Protein AF-A0A967WJY0-F1 (afdb_monomer_lite)

pLDDT: mean 73.87, std 16.21, range [39.62, 91.44]

Structure (mmCIF, N/CA/C/O backbone):
data_AF-A0A967WJY0-F1
#
_entry.id   AF-A0A967WJY0-F1
#
loop_
_atom_site.group_PDB
_atom_site.id
_atom_site.type_symbol
_atom_site.label_atom_id
_atom_site.label_alt_id
_atom_site.label_comp_id
_atom_site.label_asym_id
_atom_site.label_entity_id
_atom_site.label_seq_id
_atom_site.pdbx_PDB_ins_code
_atom_site.Cartn_x
_atom_site.Cartn_y
_atom_site.Cartn_z
_atom_site.occupancy
_atom_site.B_iso_or_equiv
_atom_site.auth_seq_id
_atom_site.auth_comp_id
_atom_site.auth_asym_id
_atom_site.auth_atom_id
_atom_site.pdbx_PDB_model_num
ATOM 1 N N . MET A 1 1 ? 11.121 -21.287 38.053 1.00 50.84 1 MET A N 1
ATOM 2 C CA . MET A 1 1 ? 10.648 -22.542 37.440 1.00 50.84 1 MET A CA 1
ATOM 3 C C . MET A 1 1 ? 9.819 -22.175 36.208 1.00 50.84 1 MET A C 1
ATOM 5 O O . MET A 1 1 ? 8.669 -21.809 36.383 1.00 50.84 1 MET A O 1
ATOM 9 N N . PRO A 1 2 ? 10.411 -22.122 35.001 1.00 57.22 2 PRO A N 1
ATOM 10 C CA . PRO A 1 2 ? 9.725 -21.716 33.761 1.00 57.22 2 PRO A CA 1
ATOM 11 C C . PRO A 1 2 ? 8.976 -22.853 33.031 1.00 57.22 2 PRO A C 1
ATOM 13 O O . PRO A 1 2 ? 8.269 -22.582 32.069 1.00 57.22 2 PRO A O 1
ATOM 16 N N . ALA A 1 3 ? 9.099 -24.103 33.495 1.00 58.78 3 ALA A N 1
ATOM 17 C CA . ALA A 1 3 ? 8.575 -25.287 32.805 1.00 58.78 3 ALA A CA 1
ATOM 18 C C . ALA A 1 3 ? 7.033 -25.360 32.740 1.00 58.78 3 ALA A C 1
ATOM 20 O O . ALA A 1 3 ? 6.495 -25.805 31.735 1.00 58.78 3 ALA A O 1
ATOM 21 N N . GLU A 1 4 ? 6.311 -24.861 33.752 1.00 60.81 4 GLU A N 1
ATOM 22 C CA . GLU A 1 4 ? 4.833 -24.915 33.777 1.00 60.81 4 GLU A CA 1
ATOM 23 C C . GLU A 1 4 ? 4.175 -24.103 32.648 1.00 60.81 4 GLU A C 1
ATOM 25 O O . GLU A 1 4 ? 3.088 -24.445 32.180 1.00 60.81 4 GLU A O 1
ATOM 30 N N . VAL A 1 5 ? 4.835 -23.036 32.184 1.00 66.56 5 VAL A N 1
ATOM 31 C CA . VAL A 1 5 ? 4.298 -22.173 31.120 1.00 66.56 5 VAL A CA 1
ATOM 32 C C . VAL A 1 5 ? 4.430 -22.848 29.752 1.00 66.56 5 VAL A C 1
ATOM 34 O O . VAL A 1 5 ? 3.522 -22.744 28.928 1.00 66.56 5 VAL A O 1
ATOM 37 N N . GLU A 1 6 ? 5.518 -23.591 29.523 1.00 62.91 6 GLU A N 1
ATOM 38 C CA . GLU A 1 6 ? 5.686 -24.399 28.308 1.00 62.91 6 GLU A CA 1
ATOM 39 C C . GLU A 1 6 ? 4.650 -25.526 28.237 1.00 62.91 6 GLU A C 1
ATOM 41 O O . GLU A 1 6 ? 4.091 -25.773 27.168 1.00 62.91 6 GLU A O 1
ATOM 46 N N . GLU A 1 7 ? 4.312 -26.157 29.366 1.00 71.94 7 GLU A N 1
ATOM 47 C CA . GLU A 1 7 ? 3.307 -27.226 29.391 1.00 71.94 7 GLU A CA 1
ATOM 48 C C . GLU A 1 7 ? 1.894 -26.714 29.076 1.00 71.94 7 GLU A C 1
ATOM 50 O O . GLU A 1 7 ? 1.166 -27.350 28.309 1.00 71.94 7 GLU A O 1
ATOM 55 N N . GLN A 1 8 ? 1.512 -25.532 29.578 1.00 73.38 8 GLN A N 1
ATOM 56 C CA . GLN A 1 8 ? 0.238 -24.907 29.197 1.00 73.38 8 GLN A CA 1
ATOM 57 C C . GLN A 1 8 ? 0.197 -24.527 27.713 1.00 73.38 8 GLN A C 1
ATOM 59 O O . GLN A 1 8 ? -0.832 -24.715 27.058 1.00 73.38 8 GLN A O 1
ATOM 64 N N . PHE A 1 9 ? 1.308 -24.029 27.169 1.00 71.19 9 PHE A N 1
ATOM 65 C CA . PHE A 1 9 ? 1.400 -23.647 25.762 1.00 71.19 9 PHE A CA 1
ATOM 66 C C . PHE A 1 9 ? 1.306 -24.863 24.824 1.00 71.19 9 PHE A C 1
ATOM 68 O O . PHE A 1 9 ? 0.583 -24.823 23.826 1.00 71.19 9 PHE A O 1
ATOM 75 N N . LEU A 1 10 ? 1.958 -25.977 25.173 1.00 74.31 10 LEU A N 1
ATOM 76 C CA . LEU A 1 10 ? 1.883 -27.229 24.411 1.00 74.31 10 LEU A CA 1
ATOM 77 C C . LEU A 1 10 ? 0.488 -27.874 24.472 1.00 74.31 10 LEU A C 1
ATOM 79 O O . LEU A 1 10 ? 0.017 -28.413 23.464 1.00 74.31 10 LEU A O 1
ATOM 83 N N . SER A 1 11 ? -0.202 -27.771 25.612 1.00 74.88 11 SER A N 1
ATOM 84 C CA . SER A 1 11 ? -1.590 -28.237 25.747 1.00 74.88 11 SER A CA 1
ATOM 85 C C . SER A 1 11 ? -2.546 -27.462 24.835 1.00 74.88 11 SER A C 1
ATOM 87 O O . SER A 1 11 ? -3.339 -28.067 24.114 1.00 74.88 11 SER A O 1
ATOM 89 N N . LEU A 1 12 ? -2.419 -26.131 24.785 1.00 72.19 12 LEU A N 1
ATOM 90 C CA . LEU A 1 12 ? -3.272 -25.273 23.952 1.00 72.19 12 LEU A CA 1
ATOM 91 C C . LEU A 1 12 ? -3.065 -25.505 22.445 1.00 72.19 12 LEU A C 1
ATOM 93 O O . LEU A 1 12 ? -4.032 -25.512 21.684 1.00 72.19 12 LEU A O 1
ATOM 97 N N . LEU A 1 13 ? -1.827 -25.754 22.002 1.00 70.81 13 LEU A N 1
ATOM 98 C CA . LEU A 1 13 ? -1.541 -26.097 20.601 1.00 70.81 13 LEU A CA 1
ATOM 99 C C . LEU A 1 13 ? -2.106 -27.466 20.203 1.00 70.81 13 LEU A C 1
ATOM 101 O O . LEU A 1 13 ? -2.578 -27.644 19.079 1.00 70.81 13 LEU A O 1
ATOM 105 N N . THR A 1 14 ? -2.079 -28.426 21.126 1.00 71.50 14 THR A N 1
ATOM 106 C CA . THR A 1 14 ? -2.624 -29.769 20.897 1.00 71.50 14 THR A CA 1
ATOM 107 C C . THR A 1 14 ? -4.150 -29.737 20.787 1.00 71.50 14 THR A C 1
ATOM 109 O O . THR A 1 14 ? -4.718 -30.426 19.939 1.00 71.50 14 THR A O 1
ATOM 112 N N . GLU A 1 15 ? -4.812 -28.892 21.582 1.00 60.81 15 GLU A N 1
ATOM 113 C CA . GLU A 1 15 ? -6.267 -28.709 21.549 1.00 60.81 15 GLU A CA 1
ATOM 114 C C . GLU A 1 15 ? -6.747 -28.049 20.241 1.00 60.81 15 GLU A C 1
ATOM 116 O O . GLU A 1 15 ? -7.751 -28.472 19.669 1.00 60.81 15 GLU A O 1
ATOM 121 N N . LEU A 1 16 ? -5.991 -27.090 19.688 1.00 60.78 16 LEU A N 1
ATOM 122 C CA . LEU A 1 16 ? -6.325 -26.451 18.404 1.00 60.78 16 LEU A CA 1
ATOM 123 C C . LEU A 1 16 ? -6.081 -27.351 17.176 1.00 60.78 16 LEU A C 1
ATOM 125 O O . LEU A 1 16 ? -6.646 -27.107 16.109 1.00 60.78 16 LEU A O 1
ATOM 129 N N . GLY A 1 17 ? -5.238 -28.380 17.307 1.00 57.94 17 GLY A N 1
ATOM 130 C CA . GLY A 1 17 ? -4.861 -29.293 16.223 1.00 57.94 17 GLY A CA 1
ATOM 131 C C . GLY A 1 17 ? -5.854 -30.429 15.944 1.00 57.94 17 GLY A C 1
ATOM 132 O O . GLY A 1 17 ? -5.694 -31.141 14.952 1.00 57.94 17 GLY A O 1
ATOM 133 N N . GLN A 1 18 ? -6.883 -30.621 16.777 1.00 49.25 18 GLN A N 1
ATOM 134 C CA . GLN A 1 18 ? -7.855 -31.710 16.622 1.00 49.25 18 GLN A CA 1
ATOM 135 C C . GLN A 1 18 ? -9.184 -31.233 16.019 1.00 49.25 18 GLN A C 1
ATOM 137 O O . GLN A 1 18 ? -10.211 -31.152 16.688 1.00 49.25 18 GLN A O 1
ATOM 142 N N . ALA A 1 19 ? -9.195 -30.992 14.706 1.00 53.09 19 ALA A N 1
ATOM 143 C CA . ALA A 1 19 ? -10.438 -31.017 13.936 1.00 53.09 19 ALA A CA 1
ATOM 144 C C . ALA A 1 19 ? -10.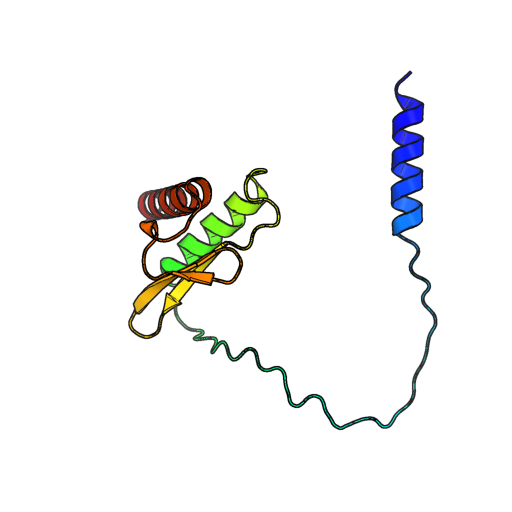807 -32.482 13.613 1.00 53.09 19 ALA A C 1
ATOM 146 O O . ALA A 1 19 ? -9.969 -33.210 13.070 1.00 53.09 19 ALA A O 1
ATOM 147 N N . PRO A 1 20 ? -12.032 -32.960 13.906 1.00 47.50 20 PRO A N 1
ATOM 148 C CA . PRO A 1 20 ? -12.415 -34.323 13.572 1.00 47.50 20 PRO A CA 1
ATOM 149 C C . PRO A 1 20 ? -12.586 -34.472 12.058 1.00 47.50 20 PRO A C 1
ATOM 151 O O . PRO A 1 20 ? -13.507 -33.927 11.451 1.00 47.50 20 PRO A O 1
ATOM 154 N N . ALA A 1 21 ? -11.719 -35.275 11.449 1.00 51.75 21 ALA A N 1
ATOM 155 C CA . ALA A 1 21 ? -11.973 -35.860 10.144 1.00 51.75 21 ALA A CA 1
ATOM 156 C C . ALA A 1 21 ? -13.014 -36.982 10.282 1.00 51.75 21 ALA A C 1
ATOM 158 O O . ALA A 1 21 ? -12.807 -37.928 11.043 1.00 51.75 21 ALA A O 1
ATOM 159 N N . ARG A 1 22 ? -14.098 -36.932 9.498 1.00 48.53 22 ARG A N 1
ATOM 160 C CA . ARG A 1 22 ? -14.837 -38.140 9.097 1.00 48.53 22 ARG A CA 1
ATOM 161 C C . ARG A 1 22 ? -15.351 -38.056 7.655 1.00 48.53 22 ARG A C 1
ATOM 163 O O . ARG A 1 22 ? -15.568 -36.955 7.155 1.00 48.53 22 ARG A O 1
ATOM 170 N N . PRO A 1 23 ? -15.469 -39.213 6.976 1.00 52.59 23 PRO A N 1
ATOM 171 C CA . PRO A 1 23 ? -15.137 -39.351 5.564 1.00 52.59 23 PRO A CA 1
ATOM 172 C C . PRO A 1 23 ? -16.351 -39.638 4.658 1.00 52.59 23 PRO A C 1
ATOM 174 O O . PRO A 1 23 ? -17.419 -40.019 5.120 1.00 52.59 23 PRO A O 1
ATOM 177 N N . GLU A 1 24 ? -16.070 -39.539 3.354 1.00 46.97 24 GLU A N 1
ATOM 178 C CA . GLU A 1 24 ? -16.662 -40.255 2.206 1.00 46.97 24 GLU A CA 1
ATOM 179 C C . GLU A 1 24 ? -18.011 -39.824 1.568 1.00 46.97 24 GLU A C 1
ATOM 181 O O . GLU A 1 24 ? -18.993 -39.455 2.198 1.00 46.97 24 GLU A O 1
ATOM 186 N N . LYS A 1 25 ? -17.961 -39.843 0.225 1.00 54.53 25 LYS A N 1
ATOM 187 C CA . LYS A 1 25 ? -18.855 -39.349 -0.854 1.00 54.53 25 LYS A CA 1
ATOM 188 C C . LYS A 1 25 ? -20.013 -40.354 -1.112 1.00 54.53 25 LYS A C 1
ATOM 190 O O . LYS A 1 25 ? -19.780 -41.522 -0.810 1.00 54.53 25 LYS A O 1
ATOM 195 N N . PRO A 1 26 ? -21.178 -40.025 -1.749 1.00 51.72 26 PRO A N 1
ATOM 196 C CA . PRO A 1 26 ? -21.213 -39.567 -3.154 1.00 51.72 26 PRO A CA 1
ATOM 197 C C . PRO A 1 26 ? -22.392 -38.676 -3.645 1.00 51.72 26 PRO A C 1
ATOM 199 O O . PRO A 1 26 ? -23.532 -38.798 -3.229 1.00 51.72 26 PRO A O 1
ATOM 202 N N . SER A 1 27 ? -22.074 -37.901 -4.694 1.00 48.69 27 SER A N 1
ATOM 203 C CA . SER A 1 27 ? -22.916 -37.488 -5.837 1.00 48.69 27 SER A CA 1
ATOM 204 C C . SER A 1 27 ? -24.078 -36.480 -5.687 1.00 48.69 27 SER A C 1
ATOM 206 O O . SER A 1 27 ? -24.793 -36.435 -4.700 1.00 48.69 27 SER A O 1
ATOM 208 N N . VAL A 1 28 ? -24.268 -35.730 -6.787 1.00 56.19 28 VAL A N 1
ATOM 209 C CA . VAL A 1 28 ? -25.438 -34.931 -7.230 1.00 56.19 28 VAL A CA 1
ATOM 210 C C . VAL A 1 28 ? -25.770 -33.580 -6.566 1.00 56.19 28 VAL A C 1
ATOM 212 O O . VAL A 1 28 ? -26.892 -33.340 -6.142 1.00 56.19 28 VAL A O 1
ATOM 215 N N . ALA A 1 29 ? -24.857 -32.606 -6.616 1.00 54.16 29 ALA A N 1
ATOM 216 C CA . ALA A 1 29 ? -25.258 -31.187 -6.579 1.00 54.16 29 ALA A CA 1
ATOM 217 C C . ALA A 1 29 ? -24.353 -30.312 -7.463 1.00 54.16 29 ALA A C 1
ATOM 219 O O . ALA A 1 29 ? -23.753 -29.328 -7.036 1.00 54.16 29 ALA A O 1
ATOM 220 N N . SER A 1 30 ? -24.261 -30.693 -8.739 1.00 52.00 30 SER A N 1
ATOM 221 C CA . SER A 1 30 ? -23.977 -29.753 -9.823 1.00 52.00 30 SER A CA 1
ATOM 222 C C . SER A 1 30 ? -25.172 -28.813 -9.978 1.00 52.00 30 SER A C 1
ATOM 224 O O . SER A 1 30 ? -26.128 -29.163 -10.656 1.00 52.00 30 SER A O 1
ATOM 226 N N . ALA A 1 31 ? -25.134 -27.656 -9.324 1.00 57.16 31 ALA A N 1
ATOM 227 C CA . ALA A 1 31 ? -25.758 -26.389 -9.728 1.00 57.16 31 ALA A CA 1
ATOM 228 C C . ALA A 1 31 ? -25.591 -25.405 -8.561 1.00 57.16 31 ALA A C 1
ATOM 230 O O . ALA A 1 31 ? -25.682 -25.814 -7.414 1.00 57.16 31 ALA A O 1
ATOM 231 N N . LEU A 1 32 ? -25.386 -24.116 -8.844 1.00 59.53 32 LEU A N 1
ATOM 232 C CA . LEU A 1 32 ? -25.241 -22.978 -7.906 1.00 59.53 32 LEU A CA 1
ATOM 233 C C . LEU A 1 32 ? -23.816 -22.487 -7.587 1.00 59.53 32 LEU A C 1
ATOM 235 O O . LEU A 1 32 ? -23.683 -21.416 -7.001 1.00 59.53 32 LEU A O 1
ATOM 239 N N . ARG A 1 33 ? -22.740 -23.099 -8.107 1.00 52.50 33 ARG A N 1
ATOM 240 C CA . ARG A 1 33 ? -21.388 -22.475 -8.114 1.00 52.50 33 ARG A CA 1
ATOM 241 C C . ARG A 1 33 ? -21.237 -21.343 -9.151 1.00 52.50 33 ARG A C 1
ATOM 243 O O . ARG A 1 33 ? -20.162 -21.124 -9.693 1.00 52.50 33 ARG A O 1
ATOM 250 N N . GLN A 1 34 ? -22.312 -20.613 -9.442 1.00 56.25 34 GLN A N 1
ATOM 251 C CA . GLN A 1 34 ? -22.346 -19.581 -10.483 1.00 56.25 34 GLN A CA 1
ATOM 252 C C . GLN A 1 34 ? -22.428 -18.146 -9.958 1.00 56.25 34 GLN A C 1
ATOM 254 O O . GLN A 1 34 ? -22.823 -17.251 -10.702 1.00 56.25 34 GLN A O 1
ATOM 259 N N . ARG A 1 35 ? -22.051 -17.864 -8.702 1.00 55.25 35 ARG A N 1
ATOM 260 C CA . ARG A 1 35 ? -22.087 -16.463 -8.263 1.00 55.25 35 ARG A CA 1
ATOM 261 C C . ARG A 1 35 ? -21.146 -16.060 -7.136 1.00 55.25 35 ARG A C 1
ATOM 263 O O . ARG A 1 35 ? -21.590 -15.471 -6.164 1.00 55.25 35 ARG A O 1
ATOM 270 N N . ARG A 1 36 ? -19.843 -16.289 -7.314 1.00 53.34 36 ARG A N 1
ATOM 271 C CA . ARG A 1 36 ? -18.803 -15.347 -6.857 1.00 53.34 36 ARG A CA 1
ATOM 272 C C . ARG A 1 36 ? -17.620 -15.411 -7.822 1.00 53.34 36 ARG A C 1
ATOM 274 O O . ARG A 1 36 ? -16.717 -16.216 -7.648 1.00 53.34 36 ARG A O 1
ATOM 281 N N . LEU A 1 37 ? -17.666 -14.581 -8.861 1.00 56.56 37 LEU A N 1
ATOM 282 C CA . LEU A 1 37 ? -16.451 -14.102 -9.516 1.00 56.56 37 LEU A CA 1
ATOM 283 C C . LEU A 1 37 ? -15.893 -12.976 -8.635 1.00 56.56 37 LEU A C 1
ATOM 285 O O . LEU A 1 37 ? -16.569 -11.954 -8.517 1.00 56.56 37 LEU A O 1
ATOM 289 N N . PRO A 1 38 ? -14.668 -13.059 -8.106 1.00 48.25 38 PRO A N 1
ATOM 290 C CA . PRO A 1 38 ? -13.764 -11.936 -8.201 1.00 48.25 38 PRO A CA 1
ATOM 291 C C . PRO A 1 38 ? -13.152 -11.994 -9.601 1.00 48.25 38 PRO A C 1
ATOM 293 O O . PRO A 1 38 ? -12.292 -12.817 -9.904 1.00 48.25 38 PRO A O 1
ATOM 296 N N . LYS A 1 39 ? -13.670 -11.153 -10.495 1.00 47.72 39 LYS A N 1
ATOM 297 C CA . LYS A 1 39 ? -13.011 -10.852 -11.760 1.00 47.72 39 LYS A CA 1
ATOM 298 C C . LYS A 1 39 ? -11.828 -9.949 -11.428 1.00 47.72 39 LYS A C 1
ATOM 300 O O . LYS A 1 39 ? -12.003 -8.744 -11.315 1.00 47.72 39 LYS A O 1
ATOM 305 N N . LEU A 1 40 ? -10.652 -10.531 -11.257 1.00 45.34 40 LEU A N 1
ATOM 306 C CA . LEU A 1 40 ? -9.403 -9.815 -11.476 1.00 45.34 40 LEU A CA 1
ATOM 307 C C . LEU A 1 40 ? -8.820 -10.427 -12.746 1.00 45.34 40 LEU A C 1
ATOM 309 O O . LEU A 1 40 ? -8.436 -11.596 -12.722 1.00 45.34 40 LEU A O 1
ATOM 313 N N . PRO A 1 41 ? -8.860 -9.722 -13.889 1.00 45.72 41 PRO A N 1
ATOM 314 C CA . PRO A 1 41 ? -8.055 -10.117 -15.027 1.00 45.72 41 PRO A CA 1
ATOM 315 C C . PRO A 1 41 ? -6.596 -10.086 -14.564 1.00 45.72 41 PRO A C 1
ATOM 317 O O . PRO A 1 41 ? -6.055 -9.021 -14.285 1.00 45.72 41 PRO A O 1
ATOM 320 N N . GLN A 1 42 ? -5.999 -11.268 -14.428 1.00 43.78 42 GLN A N 1
ATOM 321 C CA . GLN A 1 42 ? -4.562 -11.443 -14.570 1.00 43.78 42 GLN A CA 1
ATOM 322 C C . GLN A 1 42 ? -4.206 -10.915 -15.961 1.00 43.78 42 GLN A C 1
ATOM 324 O O . GLN A 1 42 ? -4.479 -11.577 -16.962 1.00 43.78 42 GLN A O 1
ATOM 329 N N . GLU A 1 43 ? -3.627 -9.722 -16.029 1.00 47.28 43 GLU A N 1
ATOM 330 C CA . GLU A 1 43 ? -2.707 -9.415 -17.116 1.00 47.28 43 GLU A CA 1
ATOM 331 C C . GLU A 1 43 ? -1.356 -9.999 -16.713 1.00 47.28 43 GLU A C 1
ATOM 333 O O . GLU A 1 43 ? -0.537 -9.383 -16.038 1.00 47.28 43 GLU A O 1
ATOM 338 N N . GLU A 1 44 ? -1.172 -11.265 -17.077 1.00 45.78 44 GLU A N 1
ATOM 339 C CA . GLU A 1 44 ? 0.149 -11.866 -17.161 1.00 45.78 44 GLU A CA 1
ATOM 340 C C . GLU A 1 44 ? 0.921 -11.140 -18.269 1.00 45.78 44 GLU A C 1
ATOM 342 O O . GLU A 1 44 ? 0.476 -11.125 -19.4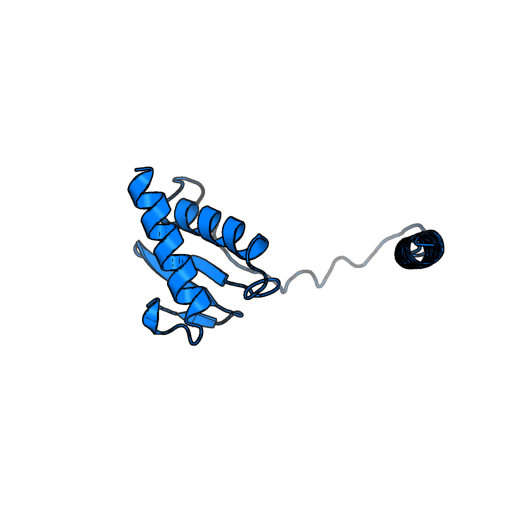17 1.00 45.78 44 GLU A O 1
ATOM 347 N N . GLY A 1 45 ? 2.073 -10.541 -17.960 1.00 39.62 45 GLY A N 1
ATOM 348 C CA . GLY A 1 45 ? 2.971 -10.101 -19.032 1.00 39.62 45 GLY A CA 1
ATOM 349 C C . GLY A 1 45 ? 4.108 -9.160 -18.663 1.00 39.62 45 GLY A C 1
ATOM 350 O O . GLY A 1 45 ? 5.117 -9.139 -19.363 1.00 39.62 45 GLY A O 1
ATOM 351 N N . SER A 1 46 ? 4.019 -8.390 -17.585 1.00 49.31 46 SER A N 1
ATOM 352 C CA . SER A 1 46 ? 5.120 -7.518 -17.158 1.00 49.31 46 SER A CA 1
ATOM 353 C C . SER A 1 46 ? 4.974 -7.261 -15.673 1.00 49.31 46 SER A C 1
ATOM 355 O O . SER A 1 46 ? 3.993 -6.651 -15.271 1.00 49.31 46 SER A O 1
ATOM 357 N N . ARG A 1 47 ? 5.923 -7.750 -14.866 1.00 56.53 47 ARG A N 1
ATOM 358 C CA . ARG A 1 47 ? 6.028 -7.367 -13.455 1.00 56.53 47 ARG A CA 1
ATOM 359 C C . ARG A 1 47 ? 6.217 -5.852 -13.451 1.00 56.53 47 ARG A C 1
ATOM 361 O O . ARG A 1 47 ? 7.264 -5.367 -13.873 1.00 56.53 47 ARG A O 1
ATOM 368 N N . SER A 1 48 ? 5.154 -5.120 -13.148 1.00 75.62 48 SER A N 1
ATOM 369 C CA . SER A 1 48 ? 5.197 -3.667 -13.124 1.00 75.62 48 SER A CA 1
ATOM 370 C C . SER A 1 48 ? 5.967 -3.240 -11.880 1.00 75.62 48 SER A C 1
ATOM 372 O O . SER A 1 48 ? 5.963 -3.954 -10.878 1.00 75.62 48 SER A O 1
ATOM 374 N N . PHE A 1 49 ? 6.568 -2.050 -11.899 1.00 82.94 49 PHE A N 1
ATOM 375 C CA . PHE A 1 49 ? 7.161 -1.454 -10.696 1.00 82.94 49 PHE A CA 1
ATOM 376 C C . PHE A 1 49 ? 6.164 -1.435 -9.519 1.00 82.94 49 PHE A C 1
ATOM 378 O O . PHE A 1 49 ? 6.544 -1.564 -8.361 1.00 82.94 49 PHE A O 1
ATOM 385 N N . VAL A 1 50 ? 4.861 -1.345 -9.817 1.00 87.00 50 VAL A N 1
ATOM 386 C CA . VAL A 1 50 ? 3.789 -1.420 -8.816 1.00 87.00 50 VAL A CA 1
ATOM 387 C C . VAL A 1 50 ? 3.706 -2.792 -8.148 1.00 87.00 50 VAL A C 1
ATOM 389 O O . VAL A 1 50 ? 3.480 -2.849 -6.943 1.00 87.00 50 VAL A O 1
ATOM 392 N N . ASP A 1 51 ? 3.921 -3.882 -8.888 1.00 85.62 51 ASP A N 1
ATOM 393 C CA . ASP A 1 51 ? 3.950 -5.233 -8.314 1.00 85.62 51 ASP A CA 1
ATOM 394 C C . ASP A 1 51 ? 5.167 -5.419 -7.396 1.00 85.62 51 ASP A C 1
ATOM 396 O O . ASP A 1 51 ? 5.088 -6.110 -6.382 1.00 85.62 51 ASP A O 1
ATOM 400 N N . GLU A 1 52 ? 6.296 -4.785 -7.726 1.00 88.56 52 GLU A N 1
ATOM 401 C CA . GLU A 1 52 ? 7.492 -4.804 -6.880 1.00 88.56 52 GLU A CA 1
ATOM 402 C C . GLU A 1 52 ? 7.286 -4.003 -5.589 1.00 88.56 52 GLU A C 1
ATOM 404 O O . GLU A 1 52 ? 7.624 -4.483 -4.505 1.00 88.56 52 GLU A O 1
ATOM 409 N N . ILE A 1 53 ? 6.672 -2.818 -5.681 1.00 87.75 53 ILE A N 1
ATOM 410 C CA . ILE A 1 53 ? 6.281 -2.026 -4.508 1.00 87.75 53 ILE A CA 1
ATOM 411 C C . ILE A 1 53 ? 5.300 -2.820 -3.641 1.00 87.75 53 ILE A C 1
ATOM 413 O O . ILE A 1 53 ? 5.477 -2.878 -2.425 1.00 87.75 53 ILE A O 1
ATOM 417 N N . GLU A 1 54 ? 4.298 -3.464 -4.243 1.00 90.12 54 GLU A N 1
ATOM 418 C CA . GLU A 1 54 ? 3.334 -4.296 -3.520 1.00 90.12 54 GLU A CA 1
ATOM 419 C C . GLU A 1 54 ? 4.028 -5.433 -2.766 1.00 90.12 54 GLU A C 1
ATOM 421 O O . GLU A 1 54 ? 3.735 -5.667 -1.595 1.00 90.12 54 GLU A O 1
ATOM 426 N N . GLU A 1 55 ? 5.004 -6.104 -3.376 1.00 90.12 55 GLU A N 1
ATOM 427 C CA . GLU A 1 55 ? 5.777 -7.146 -2.698 1.00 90.12 55 GLU A CA 1
ATOM 428 C C . GLU A 1 55 ? 6.512 -6.606 -1.458 1.00 90.12 55 GLU A C 1
ATOM 430 O O . GLU A 1 55 ? 6.499 -7.240 -0.395 1.00 90.12 55 GLU A O 1
ATOM 435 N N . ILE A 1 56 ? 7.118 -5.418 -1.559 1.00 90.69 56 ILE A N 1
ATOM 436 C CA . ILE A 1 56 ? 7.802 -4.766 -0.433 1.00 90.69 56 ILE A CA 1
ATOM 437 C C . ILE A 1 56 ? 6.797 -4.383 0.662 1.00 90.69 56 ILE A C 1
ATOM 439 O O . ILE A 1 56 ? 7.054 -4.644 1.843 1.00 90.69 56 ILE A O 1
ATOM 443 N N . VAL A 1 57 ? 5.647 -3.816 0.283 1.00 90.62 57 VAL A N 1
ATOM 444 C CA . VAL A 1 57 ? 4.553 -3.459 1.197 1.00 90.62 57 VAL A CA 1
ATOM 445 C C . VAL A 1 57 ? 4.070 -4.695 1.946 1.00 90.62 57 VAL A C 1
ATOM 447 O O . VAL A 1 57 ? 4.115 -4.706 3.178 1.00 90.62 57 VAL A O 1
ATOM 450 N N . GLN A 1 58 ? 3.702 -5.767 1.237 1.00 91.19 58 GLN A N 1
ATOM 451 C CA . GLN A 1 58 ? 3.250 -7.015 1.851 1.00 91.19 58 GLN A CA 1
ATOM 452 C C . GLN A 1 58 ? 4.299 -7.571 2.809 1.00 91.19 58 GLN A C 1
ATOM 454 O O . GLN A 1 58 ? 3.986 -7.882 3.959 1.00 91.19 58 GLN A O 1
ATOM 459 N N . ARG A 1 59 ? 5.566 -7.648 2.388 1.00 89.81 59 ARG A N 1
ATOM 460 C CA . ARG A 1 59 ? 6.651 -8.147 3.242 1.00 89.81 59 ARG A CA 1
ATOM 461 C C . ARG A 1 59 ? 6.761 -7.344 4.537 1.00 89.81 59 ARG A C 1
ATOM 463 O O . ARG A 1 59 ? 6.911 -7.927 5.609 1.00 89.81 59 ARG A O 1
ATOM 470 N N . ARG A 1 60 ? 6.664 -6.018 4.454 1.00 87.06 60 ARG A N 1
ATOM 471 C CA . ARG A 1 60 ? 6.773 -5.133 5.615 1.00 87.06 60 ARG A CA 1
ATOM 472 C C . ARG A 1 60 ? 5.545 -5.185 6.527 1.00 87.06 60 ARG A C 1
ATOM 474 O O . ARG A 1 60 ? 5.736 -5.171 7.742 1.00 87.06 60 ARG A O 1
ATOM 481 N N . ILE A 1 61 ? 4.327 -5.339 5.998 1.00 88.38 61 ILE A N 1
ATOM 482 C CA . ILE A 1 61 ? 3.103 -5.525 6.809 1.00 88.38 61 ILE A CA 1
ATOM 483 C C . ILE A 1 61 ? 3.264 -6.699 7.776 1.00 88.38 61 ILE A C 1
ATOM 485 O O . ILE A 1 61 ? 2.972 -6.563 8.961 1.00 88.38 61 ILE A O 1
ATOM 489 N N . HIS A 1 62 ? 3.809 -7.822 7.301 1.00 83.81 62 HIS A N 1
ATOM 490 C CA . HIS A 1 62 ? 4.037 -9.006 8.136 1.00 83.81 62 HIS A CA 1
ATOM 491 C C . HIS A 1 62 ? 5.063 -8.765 9.254 1.00 83.81 62 HIS A C 1
ATOM 493 O O . HIS A 1 62 ? 5.017 -9.423 10.290 1.00 83.81 62 HIS A O 1
ATOM 499 N N . THR A 1 63 ? 5.980 -7.814 9.066 1.00 84.25 63 THR A N 1
ATOM 500 C CA . THR A 1 63 ? 7.000 -7.454 10.064 1.00 84.25 63 THR A CA 1
ATOM 501 C C . THR A 1 63 ? 6.575 -6.327 11.005 1.00 84.25 63 THR A C 1
ATOM 503 O O . THR A 1 63 ? 7.241 -6.105 12.014 1.00 84.25 63 THR A O 1
ATOM 506 N N . MET A 1 64 ? 5.487 -5.610 10.700 1.00 82.19 64 MET A N 1
ATOM 507 C CA . MET A 1 64 ? 5.014 -4.461 11.473 1.00 82.19 64 MET A CA 1
ATOM 508 C C . MET A 1 64 ? 3.803 -4.835 12.339 1.00 82.19 64 MET A C 1
ATOM 510 O O . MET A 1 64 ? 2.690 -4.937 11.821 1.00 82.19 64 MET A O 1
ATOM 514 N N . PRO A 1 65 ? 3.949 -4.925 13.677 1.00 78.69 65 PRO A N 1
ATOM 515 C CA . PRO A 1 65 ? 2.832 -5.245 14.569 1.00 78.69 65 PRO A CA 1
ATOM 516 C C . PRO A 1 65 ? 1.645 -4.274 14.452 1.00 78.69 65 PRO A C 1
ATOM 518 O O . PRO A 1 65 ? 0.501 -4.680 14.612 1.00 78.69 65 PRO A O 1
ATOM 521 N N . ALA A 1 66 ? 1.900 -2.998 14.132 1.00 79.56 66 ALA A N 1
ATOM 522 C CA . ALA A 1 66 ? 0.870 -1.961 13.991 1.00 79.56 66 ALA A CA 1
ATOM 523 C C . ALA A 1 66 ? -0.081 -2.175 12.794 1.00 79.56 66 ALA A C 1
ATOM 525 O O . ALA A 1 66 ? -1.206 -1.660 12.789 1.00 79.56 66 ALA A O 1
ATOM 526 N N . LEU A 1 67 ? 0.374 -2.926 11.788 1.00 79.94 67 LEU A N 1
ATOM 527 C CA . LEU A 1 67 ? -0.374 -3.250 10.574 1.00 79.94 67 LEU A CA 1
ATOM 528 C C . LEU A 1 67 ? -0.671 -4.754 10.461 1.00 79.94 67 LEU A C 1
ATOM 530 O O . LEU A 1 67 ? -1.270 -5.188 9.483 1.00 79.94 67 LEU A O 1
ATOM 534 N N . HIS A 1 68 ? -0.296 -5.549 11.466 1.00 78.31 68 HIS A N 1
ATOM 535 C CA . HIS A 1 68 ? -0.514 -6.988 11.463 1.00 78.31 68 HIS A CA 1
ATOM 536 C C . HIS A 1 68 ? -2.016 -7.310 11.446 1.00 78.31 68 HIS A C 1
ATOM 538 O O . HIS A 1 68 ? -2.766 -6.874 12.320 1.00 78.31 68 HIS A O 1
ATOM 544 N N . GLY A 1 69 ? -2.451 -8.073 10.440 1.00 77.44 69 GLY A N 1
ATOM 545 C CA . GLY A 1 69 ? -3.865 -8.387 10.215 1.00 77.44 69 GLY A CA 1
ATOM 546 C C . GLY A 1 69 ? -4.676 -7.264 9.561 1.00 77.44 69 GLY A C 1
ATOM 547 O O . GLY A 1 69 ? -5.898 -7.376 9.507 1.00 77.44 69 GLY A O 1
ATOM 548 N N . ARG A 1 70 ? -4.029 -6.195 9.077 1.00 84.31 70 ARG A N 1
ATOM 549 C CA . ARG A 1 70 ? -4.671 -5.182 8.234 1.00 84.31 70 ARG A CA 1
ATOM 550 C C . ARG A 1 70 ? -4.408 -5.475 6.765 1.00 84.31 70 ARG A C 1
ATOM 552 O O . ARG A 1 70 ? -3.286 -5.801 6.387 1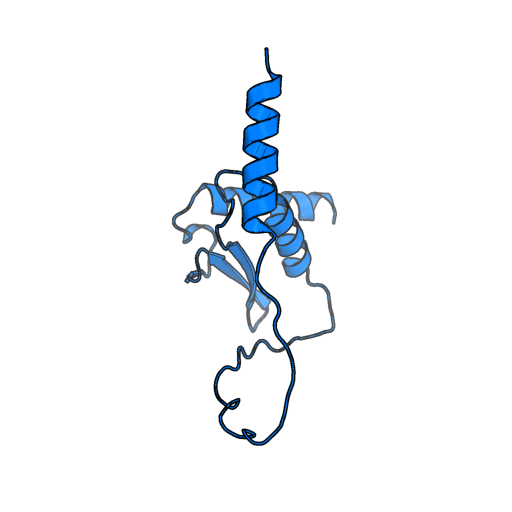.00 84.31 70 ARG A O 1
ATOM 559 N N . ASP A 1 71 ? -5.429 -5.276 5.945 1.00 85.88 71 ASP A N 1
ATOM 560 C CA . ASP A 1 71 ? -5.313 -5.387 4.496 1.00 85.88 71 ASP A CA 1
ATOM 561 C C . ASP A 1 71 ? -4.840 -4.050 3.920 1.00 85.88 71 ASP A C 1
ATOM 563 O O . ASP A 1 71 ? -5.560 -3.053 3.972 1.00 85.88 71 ASP A O 1
ATOM 567 N N . LEU A 1 72 ? -3.630 -4.013 3.372 1.00 89.00 72 LEU A N 1
ATOM 568 C CA . LEU A 1 72 ? -3.118 -2.888 2.593 1.00 89.00 72 LEU A CA 1
ATOM 569 C C . LEU A 1 72 ? -2.545 -3.447 1.298 1.00 89.00 72 LEU A C 1
ATOM 571 O O . LEU A 1 72 ? -1.707 -4.335 1.361 1.00 89.00 72 LEU A O 1
ATOM 575 N N . HIS A 1 73 ? -2.977 -2.919 0.158 1.00 90.06 73 HIS A N 1
ATOM 576 C CA . HIS A 1 73 ? -2.519 -3.322 -1.165 1.00 90.06 73 HIS A CA 1
ATOM 577 C C . HIS A 1 73 ? -2.249 -2.109 -2.045 1.00 90.06 73 HIS A C 1
ATOM 579 O O . HIS A 1 73 ? -2.971 -1.114 -2.002 1.00 90.06 73 HIS A O 1
ATOM 585 N N . VAL A 1 74 ? -1.264 -2.233 -2.915 1.00 89.50 74 VAL A N 1
ATOM 586 C CA . VAL A 1 74 ? -0.960 -1.309 -3.998 1.00 89.50 74 VAL A CA 1
ATOM 587 C C . VAL A 1 74 ? -1.222 -2.040 -5.308 1.00 89.50 74 VAL A C 1
ATOM 589 O O . VAL A 1 74 ? -0.765 -3.160 -5.517 1.00 89.50 74 VAL A O 1
ATOM 592 N N . ARG A 1 75 ? -2.023 -1.442 -6.191 1.00 86.06 75 ARG A N 1
ATOM 593 C CA . ARG A 1 75 ? -2.409 -2.050 -7.469 1.00 86.06 75 ARG A CA 1
ATOM 594 C C . ARG A 1 75 ? -2.300 -1.057 -8.606 1.00 86.06 75 ARG A C 1
ATOM 596 O O . ARG A 1 75 ? -2.517 0.140 -8.432 1.00 86.06 75 ARG A O 1
ATOM 603 N N . LEU A 1 76 ? -2.014 -1.571 -9.796 1.00 83.38 76 LEU A N 1
ATOM 604 C CA . LEU A 1 76 ? -2.090 -0.790 -11.020 1.00 83.38 76 LEU A CA 1
ATOM 605 C C . LEU A 1 76 ? -3.543 -0.788 -11.519 1.00 83.38 76 LEU A C 1
ATOM 607 O O . LEU A 1 76 ? -4.127 -1.833 -11.795 1.00 83.38 76 LEU A O 1
ATOM 611 N N . GLY A 1 77 ? -4.146 0.393 -11.596 1.00 76.75 77 GLY A N 1
ATOM 612 C CA . GLY A 1 77 ? -5.470 0.608 -12.164 1.00 76.75 77 GLY A CA 1
ATOM 613 C C . GLY A 1 77 ? -5.460 0.609 -13.694 1.00 76.75 77 GLY A C 1
ATOM 614 O O . GLY A 1 77 ? -4.425 0.783 -14.343 1.00 76.75 77 GLY A O 1
ATOM 615 N N . ALA A 1 78 ? -6.650 0.467 -14.283 1.00 65.12 78 ALA A N 1
ATOM 616 C CA . ALA A 1 78 ? -6.834 0.557 -15.728 1.00 65.12 78 ALA A CA 1
ATOM 617 C C . ALA A 1 78 ? -6.390 1.944 -16.231 1.00 65.12 78 ALA A C 1
ATOM 619 O O . ALA A 1 78 ? -6.954 2.961 -15.832 1.00 65.12 78 ALA A O 1
ATOM 620 N N . GLY A 1 79 ? -5.363 1.981 -17.084 1.00 66.44 79 GLY A N 1
ATOM 621 C CA . GLY A 1 79 ? -4.758 3.224 -17.581 1.00 66.44 79 GLY A CA 1
ATOM 622 C C . GLY A 1 79 ? -3.407 3.588 -16.955 1.00 66.44 79 GLY A C 1
ATOM 623 O O . GLY A 1 79 ? -2.904 4.675 -17.219 1.00 66.44 79 GLY A O 1
ATOM 624 N N . GLY A 1 80 ? -2.810 2.704 -16.147 1.00 72.00 80 GLY A N 1
ATOM 625 C CA . GLY A 1 80 ? -1.461 2.901 -15.600 1.00 72.00 80 GLY A CA 1
ATOM 626 C C . GLY A 1 80 ? -1.404 3.801 -14.363 1.00 72.00 80 GLY A C 1
ATOM 627 O O . GLY A 1 80 ? -0.326 4.211 -13.946 1.00 72.00 80 GLY A O 1
ATOM 628 N N . SER A 1 81 ? -2.554 4.128 -13.770 1.00 79.44 81 SER A N 1
ATOM 629 C CA . SER A 1 81 ? -2.622 4.874 -12.509 1.00 79.44 81 SER A CA 1
ATOM 630 C C . SER A 1 81 ? -2.431 3.942 -11.317 1.00 79.44 81 SER A C 1
ATOM 632 O O . SER A 1 81 ? -2.975 2.843 -11.310 1.00 79.44 81 SER A O 1
ATOM 634 N N . VAL A 1 82 ? -1.715 4.379 -10.284 1.00 85.06 82 VAL A N 1
ATOM 635 C CA . VAL A 1 82 ? -1.575 3.613 -9.035 1.00 85.06 82 VAL A CA 1
ATOM 636 C C . VAL A 1 82 ? -2.838 3.781 -8.185 1.00 85.06 82 VAL A C 1
ATOM 638 O O . VAL A 1 82 ? -3.378 4.880 -8.079 1.00 85.06 82 VAL A O 1
ATOM 641 N N . ARG A 1 83 ? -3.331 2.684 -7.609 1.00 88.56 83 ARG A N 1
ATOM 642 C CA . ARG A 1 83 ? -4.472 2.626 -6.688 1.00 88.56 83 ARG A CA 1
ATOM 643 C C . ARG A 1 83 ? -4.020 1.973 -5.391 1.00 88.56 83 ARG A C 1
ATOM 645 O O . ARG A 1 83 ? -3.296 0.978 -5.420 1.00 88.56 83 ARG A O 1
ATOM 652 N N . PHE A 1 84 ? -4.480 2.500 -4.266 1.00 89.88 84 PHE A N 1
ATOM 653 C CA . PHE A 1 84 ? -4.166 1.967 -2.943 1.00 89.88 84 PHE A CA 1
ATOM 654 C C . PHE A 1 84 ? -5.437 1.400 -2.329 1.00 89.88 84 PHE A C 1
ATOM 656 O O . PHE A 1 84 ? -6.445 2.087 -2.296 1.00 89.88 84 PHE A O 1
ATOM 663 N N . ALA A 1 85 ? -5.421 0.171 -1.834 1.00 90.19 85 ALA A N 1
ATOM 664 C CA . ALA A 1 85 ? -6.539 -0.399 -1.099 1.00 90.19 85 ALA A CA 1
ATOM 665 C C . ALA A 1 85 ? -6.142 -0.573 0.365 1.00 90.19 85 ALA A C 1
ATOM 667 O O . ALA A 1 85 ? -5.164 -1.255 0.642 1.00 90.19 85 ALA A O 1
ATOM 668 N N . PHE A 1 86 ? -6.886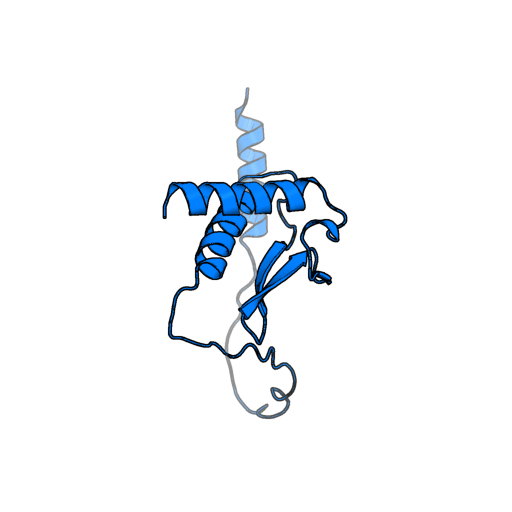 0.020 1.294 1.00 89.88 86 PHE A N 1
ATOM 669 C CA . PHE A 1 86 ? -6.661 -0.116 2.732 1.00 89.88 86 PHE A CA 1
ATOM 670 C C . PHE A 1 86 ? -7.960 -0.528 3.426 1.00 89.88 86 PHE A C 1
ATOM 672 O O . PHE A 1 86 ? -8.991 0.115 3.248 1.00 89.88 86 PHE A O 1
ATOM 679 N N . GLU A 1 87 ? -7.923 -1.630 4.175 1.00 88.31 87 GLU A N 1
ATOM 680 C CA . GLU A 1 87 ? -9.071 -2.234 4.871 1.00 88.31 87 GLU A CA 1
ATOM 681 C C . GLU A 1 87 ? -10.291 -2.442 3.946 1.00 88.31 87 GLU A C 1
ATOM 683 O O . GLU A 1 87 ? -11.447 -2.291 4.336 1.00 88.31 87 GLU A O 1
ATOM 688 N N . GLY A 1 88 ? -10.021 -2.789 2.681 1.00 84.94 88 GLY A N 1
ATOM 689 C CA . GLY A 1 88 ? -11.039 -3.026 1.653 1.00 84.94 88 GLY A CA 1
ATOM 690 C C . GLY A 1 88 ? -11.588 -1.768 0.968 1.00 84.94 88 GLY A C 1
ATOM 691 O O . GLY A 1 88 ? -12.457 -1.893 0.106 1.00 84.94 88 GLY A O 1
ATOM 692 N N . VAL A 1 89 ? -11.088 -0.577 1.309 1.00 89.00 89 VAL A N 1
ATOM 693 C CA . VAL A 1 89 ? -11.442 0.693 0.659 1.00 89.00 89 VAL A CA 1
ATOM 694 C C . VAL A 1 89 ? -10.350 1.090 -0.329 1.00 89.00 89 VAL A C 1
ATOM 696 O O . VAL A 1 89 ? -9.176 1.084 0.024 1.00 89.00 89 VAL A O 1
ATOM 699 N N . GLU A 1 90 ? -10.731 1.441 -1.557 1.00 88.56 90 GLU A N 1
ATOM 700 C CA . GLU A 1 90 ? -9.804 1.900 -2.597 1.00 88.56 90 GLU A CA 1
ATOM 701 C C . GLU A 1 90 ? -9.653 3.428 -2.586 1.00 88.56 90 GLU A C 1
ATOM 703 O O . GLU A 1 90 ? -10.632 4.169 -2.507 1.00 88.56 90 GLU A O 1
ATOM 708 N N . TYR A 1 91 ? -8.415 3.882 -2.726 1.00 89.50 91 TYR A N 1
ATOM 709 C CA . TYR A 1 91 ? -7.967 5.266 -2.706 1.00 89.50 91 TYR A CA 1
ATOM 710 C C . TYR A 1 91 ? -7.142 5.556 -3.963 1.00 89.50 91 TYR A C 1
ATOM 712 O O . TYR A 1 91 ? -6.415 4.693 -4.472 1.00 89.50 91 TYR A O 1
ATOM 720 N N . GLU A 1 92 ? -7.256 6.777 -4.482 1.00 86.88 92 GLU A N 1
ATOM 721 C CA . GLU A 1 92 ? -6.480 7.232 -5.642 1.00 86.88 92 GLU A CA 1
ATOM 722 C C . GLU A 1 92 ? -5.124 7.779 -5.229 1.00 86.88 92 GLU A C 1
ATOM 724 O O . GLU A 1 92 ? -4.155 7.681 -5.980 1.00 86.88 92 GLU A O 1
ATOM 729 N N . ARG A 1 93 ? -5.054 8.356 -4.031 1.00 85.69 93 ARG A N 1
ATOM 730 C CA . ARG A 1 93 ? -3.849 8.984 -3.506 1.00 85.69 93 ARG A CA 1
ATOM 731 C C . ARG A 1 93 ? -3.513 8.404 -2.152 1.00 85.69 93 ARG A C 1
ATOM 733 O O . ARG A 1 93 ? -4.386 8.083 -1.350 1.00 85.69 93 ARG A O 1
ATOM 740 N N . LEU A 1 94 ? -2.218 8.350 -1.875 1.00 87.00 94 LEU A N 1
ATOM 741 C CA . LEU A 1 94 ? -1.716 7.852 -0.605 1.00 87.00 94 LEU A CA 1
ATOM 742 C C . LEU A 1 94 ? -2.215 8.691 0.582 1.00 87.00 94 LEU A C 1
ATOM 744 O O . LEU A 1 94 ? -2.587 8.151 1.617 1.00 87.00 94 LEU A O 1
ATOM 748 N N . GLU A 1 95 ? -2.297 10.006 0.394 1.00 89.25 95 GLU A N 1
ATOM 749 C CA . GLU A 1 95 ? -2.751 10.982 1.393 1.00 89.25 95 GLU A CA 1
ATOM 750 C C . GLU A 1 95 ? -4.209 10.774 1.841 1.00 89.25 95 GLU A C 1
ATOM 752 O O . GLU A 1 95 ? -4.588 11.217 2.924 1.00 89.25 95 GLU A O 1
ATOM 757 N N . GLU A 1 96 ? -5.031 10.099 1.029 1.00 89.81 96 GLU A N 1
ATOM 758 C CA . GLU A 1 96 ? -6.444 9.841 1.335 1.00 89.81 96 GLU A CA 1
ATOM 759 C C . GLU A 1 96 ? -6.633 8.687 2.328 1.00 89.81 96 GLU A C 1
ATOM 761 O O . GLU A 1 96 ? -7.700 8.564 2.934 1.00 89.81 96 GLU A O 1
ATOM 766 N N . ILE A 1 97 ? -5.610 7.848 2.524 1.00 88.88 97 ILE A N 1
ATOM 767 C CA . ILE A 1 97 ? -5.675 6.717 3.449 1.00 88.88 97 ILE A CA 1
ATOM 768 C C . ILE A 1 97 ? -5.715 7.257 4.887 1.00 88.88 97 ILE A C 1
ATOM 770 O O . ILE A 1 97 ? -4.754 7.896 5.317 1.00 88.88 97 ILE A O 1
ATOM 774 N N . PRO A 1 98 ? -6.744 6.960 5.702 1.00 88.44 98 PRO A N 1
ATOM 775 C CA . PRO A 1 98 ? -6.885 7.480 7.066 1.00 88.44 98 PRO A CA 1
ATOM 776 C C . PRO A 1 98 ? -5.974 6.757 8.082 1.00 88.44 98 PRO A C 1
ATOM 778 O O . PRO A 1 98 ? -6.354 6.518 9.227 1.00 88.44 98 PRO A O 1
ATOM 781 N N . ASN A 1 99 ? -4.767 6.371 7.668 1.00 86.88 99 ASN A N 1
ATOM 782 C CA . ASN A 1 99 ? -3.777 5.690 8.488 1.00 86.88 99 ASN A CA 1
ATOM 783 C C . ASN A 1 99 ? -2.365 6.141 8.090 1.00 86.88 99 ASN A C 1
ATOM 785 O O . ASN A 1 99 ? -1.818 5.695 7.084 1.00 86.88 99 ASN A O 1
ATOM 789 N N . LEU A 1 100 ? -1.759 6.995 8.917 1.00 89.69 100 LEU A N 1
ATOM 790 C CA . LEU A 1 100 ? -0.416 7.533 8.676 1.00 89.69 100 LEU A CA 1
ATOM 791 C C . LEU A 1 100 ? 0.664 6.443 8.620 1.00 89.69 100 LEU A C 1
ATOM 793 O O . LEU A 1 100 ? 1.629 6.578 7.877 1.00 89.69 100 LEU A O 1
ATOM 797 N N . THR A 1 101 ? 0.506 5.346 9.366 1.00 89.06 101 THR A N 1
ATOM 798 C CA . THR A 1 101 ? 1.445 4.215 9.324 1.00 89.06 101 THR A CA 1
ATOM 799 C C . THR A 1 101 ? 1.372 3.487 7.985 1.00 89.06 101 THR A C 1
ATOM 801 O O . THR A 1 101 ? 2.409 3.138 7.433 1.00 89.06 101 THR A O 1
ATOM 804 N N . ALA A 1 102 ? 0.170 3.298 7.433 1.00 88.75 102 ALA A N 1
ATOM 805 C CA . ALA A 1 102 ? -0.007 2.735 6.097 1.00 88.75 102 ALA A CA 1
ATOM 806 C C . ALA A 1 102 ? 0.569 3.666 5.019 1.00 88.75 102 ALA A C 1
ATOM 808 O O . ALA A 1 102 ? 1.252 3.198 4.112 1.00 88.75 102 ALA A O 1
ATOM 809 N N . GLN A 1 103 ? 0.365 4.981 5.159 1.00 91.44 103 GLN A N 1
ATOM 810 C CA . GLN A 1 103 ? 0.975 5.969 4.267 1.00 91.44 103 GLN A CA 1
ATOM 811 C C . GLN A 1 103 ? 2.502 5.877 4.280 1.00 91.44 103 GLN A C 1
ATOM 813 O O . GLN A 1 103 ? 3.121 5.744 3.226 1.00 91.44 103 GLN A O 1
ATOM 818 N N . GLN A 1 104 ? 3.104 5.904 5.470 1.00 91.31 104 GLN A N 1
ATOM 819 C CA . GLN A 1 104 ? 4.554 5.834 5.623 1.00 91.31 104 GLN A CA 1
ATOM 820 C C . GLN A 1 104 ? 5.112 4.525 5.070 1.00 91.31 104 GLN A C 1
ATOM 822 O O . GLN A 1 104 ? 6.110 4.529 4.362 1.00 91.31 104 GLN A O 1
ATOM 827 N N . LEU A 1 105 ? 4.435 3.409 5.335 1.00 90.38 105 LEU A N 1
ATOM 828 C CA . LEU A 1 105 ? 4.845 2.105 4.840 1.00 90.38 105 LEU A CA 1
ATOM 829 C C . LEU A 1 105 ? 4.950 2.073 3.308 1.00 90.38 105 LEU A C 1
ATOM 831 O O . LEU A 1 105 ? 5.929 1.560 2.770 1.00 90.38 105 LEU A O 1
ATOM 835 N N . VAL A 1 106 ? 3.947 2.606 2.609 1.00 89.12 106 VAL A N 1
ATOM 836 C CA . VAL A 1 106 ? 3.963 2.669 1.143 1.00 89.12 106 VAL A CA 1
ATOM 837 C C . VAL A 1 106 ? 5.064 3.609 0.653 1.00 89.12 106 VAL A C 1
ATOM 839 O O . VAL A 1 106 ? 5.757 3.264 -0.298 1.00 89.12 106 VAL A O 1
ATOM 842 N N . GLN A 1 107 ? 5.273 4.761 1.302 1.00 91.19 107 GLN A N 1
ATOM 843 C CA . GLN A 1 107 ? 6.382 5.662 0.955 1.00 91.19 107 GLN A CA 1
ATOM 844 C C . GLN A 1 107 ? 7.734 4.972 1.104 1.00 91.19 107 GLN A C 1
ATOM 846 O O . GLN A 1 107 ? 8.560 5.045 0.198 1.00 91.19 107 GLN A O 1
ATOM 851 N N . ASP A 1 108 ? 7.946 4.260 2.208 1.00 90.75 108 ASP A N 1
ATOM 852 C CA . ASP A 1 108 ? 9.196 3.547 2.426 1.00 90.75 108 ASP A CA 1
ATOM 853 C C . ASP A 1 108 ? 9.381 2.403 1.419 1.00 90.75 108 ASP A C 1
ATOM 855 O O . ASP A 1 108 ? 10.508 2.092 1.044 1.00 90.75 108 ASP A O 1
ATOM 859 N N . ALA A 1 109 ? 8.291 1.758 0.991 1.00 89.81 109 ALA A N 1
ATOM 860 C CA . ALA A 1 109 ? 8.339 0.723 -0.035 1.00 89.81 109 ALA A CA 1
ATOM 861 C C . ALA A 1 109 ? 8.709 1.293 -1.411 1.00 89.81 109 ALA A C 1
ATOM 863 O O . ALA A 1 109 ? 9.498 0.684 -2.129 1.00 89.81 109 ALA A O 1
ATOM 864 N N . ILE A 1 110 ? 8.183 2.473 -1.756 1.00 88.75 110 ILE A N 1
ATOM 865 C CA . ILE A 1 110 ? 8.558 3.207 -2.971 1.00 88.75 110 ILE A CA 1
ATOM 866 C C . ILE A 1 110 ? 10.036 3.609 -2.914 1.00 88.75 110 ILE A C 1
ATOM 868 O O . ILE A 1 110 ? 10.750 3.390 -3.885 1.00 88.75 110 ILE A O 1
ATOM 872 N N . ALA A 1 111 ? 10.500 4.150 -1.784 1.00 89.44 111 ALA A N 1
ATOM 873 C CA . ALA A 1 11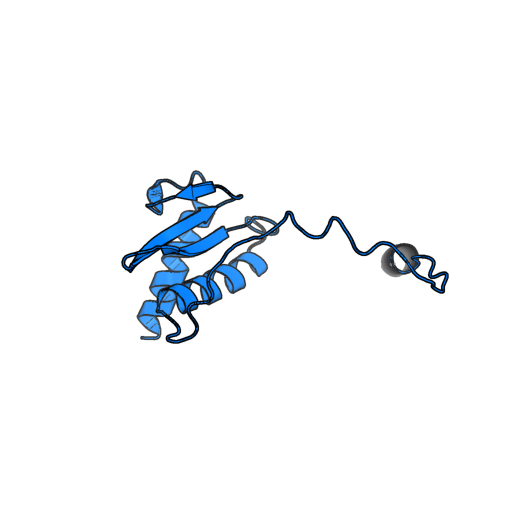1 ? 11.900 4.530 -1.601 1.00 89.44 111 ALA A CA 1
ATOM 874 C C . ALA A 1 111 ? 12.840 3.321 -1.727 1.00 89.44 111 ALA A C 1
ATOM 876 O O . ALA A 1 111 ? 13.843 3.388 -2.423 1.00 89.44 111 ALA A O 1
ATOM 877 N N . GLU A 1 112 ? 12.482 2.188 -1.119 1.00 88.25 112 GLU A N 1
ATOM 878 C CA . GLU A 1 112 ? 13.282 0.965 -1.215 1.00 88.25 112 GLU A CA 1
ATOM 879 C C . GLU A 1 112 ? 13.337 0.411 -2.648 1.00 88.25 112 GLU A C 1
ATOM 881 O O . GLU A 1 112 ? 14.357 -0.141 -3.062 1.00 88.25 112 GLU A O 1
ATOM 886 N N . TRP A 1 113 ? 12.245 0.530 -3.407 1.00 88.81 113 TRP A N 1
ATOM 887 C CA . TRP A 1 113 ? 12.244 0.170 -4.823 1.00 88.81 113 TRP A CA 1
ATOM 888 C C . TRP A 1 113 ? 13.140 1.112 -5.642 1.00 88.81 113 TRP A C 1
ATOM 890 O O . TRP A 1 113 ? 13.937 0.624 -6.437 1.00 88.81 113 TRP A O 1
ATOM 900 N N . ASP A 1 114 ? 13.069 2.425 -5.398 1.00 86.88 114 ASP A N 1
ATOM 901 C CA . ASP A 1 114 ? 13.909 3.439 -6.059 1.00 86.88 114 ASP A CA 1
ATOM 902 C C . ASP A 1 114 ? 15.406 3.199 -5.803 1.00 86.88 114 ASP A C 1
ATOM 904 O O . ASP A 1 114 ? 16.209 3.258 -6.727 1.00 86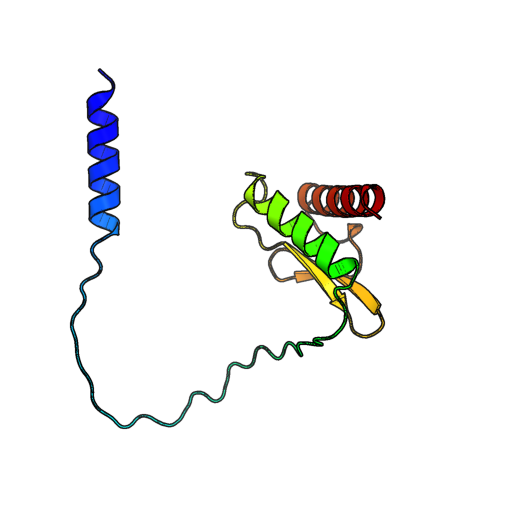.88 114 ASP A O 1
ATOM 908 N N . GLU A 1 115 ? 15.784 2.807 -4.581 1.00 87.19 115 GLU A N 1
ATOM 909 C CA . GLU A 1 115 ? 17.166 2.433 -4.243 1.00 87.19 115 GLU A CA 1
ATOM 910 C C . GLU A 1 115 ? 17.662 1.164 -4.964 1.00 87.19 115 GLU A C 1
ATOM 912 O O . GLU A 1 115 ? 18.871 0.924 -5.038 1.00 87.19 115 GLU A O 1
ATOM 917 N N . ARG A 1 116 ? 16.747 0.311 -5.442 1.00 75.62 116 ARG A N 1
ATOM 918 C CA . ARG A 1 116 ? 17.054 -0.960 -6.118 1.00 75.62 116 ARG A CA 1
ATOM 919 C C . ARG A 1 116 ? 16.988 -0.880 -7.646 1.00 75.62 116 ARG A C 1
ATOM 921 O O . ARG A 1 116 ? 17.460 -1.827 -8.282 1.00 75.62 116 ARG A O 1
ATOM 928 N N . ALA A 1 117 ? 16.387 0.173 -8.199 1.00 68.06 117 ALA A N 1
ATOM 929 C CA . ALA A 1 117 ? 16.234 0.414 -9.635 1.00 68.06 117 ALA A CA 1
ATOM 930 C C . ALA A 1 117 ? 17.529 0.941 -10.279 1.00 68.06 117 ALA A C 1
ATOM 932 O O . ALA A 1 117 ? 17.782 0.568 -11.450 1.00 68.06 117 ALA A O 1
#

Foldseek 3Di:
DCVVVVVVVVVVVVVVPDDDDDDDDDDDDPDDPPDDDPPDPPPPDDCDLQVQLQVQLVVVLCVDPVNPPWDWGWDQDDPRQIWIATNNDIDRDLVPPPDVVSSVSSVVSNVVSVVVD

Radius of gyration: 21.49 Å; chains: 1; bounding box: 43×51×56 Å

Sequence (117 aa):
MPAEVEEQFLSLLTELGQAPARPEKPSVASALRQRRLPKLPQEEGSRSFVDEIEEIVQRRIHTMPALHGRDLHVRLGAGGSVRFAFEGVEYERLEEIPNLTAQQLVQDAIAEWDERA

Secondary structure (DSSP, 8-state):
--HHHHHHHHHHHHHHT-------------S---S---------S---HHHHHHHHHHHHHHH-GGGTT--EEEEEPTTS-EEEEETTEEESSGGGSS-HHHHHHHHHHHHHHHTT-